Protein AF-A0A6B1EUX5-F1 (afdb_monomer_lite)

Foldseek 3Di:
DVVVVVVVVVVVVVVVVVVVVVVVVDPPDDDDDQLADPPKDKPFNQQSVPDPPGDTDFAFDPVCVPPPPDPTDGDMDIDGPDDDDDPDDDGDDPPDPDDDDDDDPDDPPPPPDD

Structure (mmCIF, N/CA/C/O backbone):
data_AF-A0A6B1EUX5-F1
#
_entry.id   AF-A0A6B1EUX5-F1
#
loop_
_atom_site.group_PDB
_atom_site.id
_atom_site.type_symbol
_atom_site.label_atom_id
_atom_site.label_alt_id
_atom_site.label_comp_id
_atom_site.label_asym_id
_atom_site.label_entity_id
_atom_site.label_seq_id
_atom_site.pdbx_PDB_ins_code
_atom_site.Cartn_x
_atom_site.Cartn_y
_atom_site.Cartn_z
_atom_site.occupancy
_atom_site.B_iso_or_equiv
_atom_site.auth_seq_id
_atom_site.auth_comp_id
_atom_site.auth_asym_id
_atom_site.auth_atom_id
_atom_site.pdbx_PDB_model_num
ATOM 1 N N . MET A 1 1 ? -46.957 -20.889 44.414 1.00 65.69 1 MET A N 1
ATOM 2 C CA . MET A 1 1 ? -46.149 -19.688 44.079 1.00 65.69 1 MET A CA 1
ATOM 3 C C . MET A 1 1 ? -44.841 -20.034 43.366 1.00 65.69 1 MET A C 1
ATOM 5 O O . MET A 1 1 ? -44.541 -19.388 42.375 1.00 65.69 1 MET A O 1
ATOM 9 N N . ILE A 1 2 ? -44.125 -21.086 43.781 1.00 83.06 2 ILE A N 1
ATOM 10 C CA . ILE A 1 2 ? -42.866 -21.555 43.162 1.00 83.06 2 ILE A CA 1
ATOM 11 C C . ILE A 1 2 ? -42.956 -21.843 41.650 1.00 83.06 2 ILE A C 1
ATOM 13 O O . ILE A 1 2 ? -42.103 -21.385 40.899 1.00 83.06 2 ILE A O 1
ATOM 17 N N . TYR A 1 3 ? -44.022 -22.491 41.171 1.00 86.00 3 TYR A N 1
ATOM 18 C CA . TYR A 1 3 ? -44.172 -22.804 39.739 1.00 86.00 3 TYR A CA 1
ATOM 19 C C . TYR A 1 3 ? -44.298 -21.566 38.843 1.00 86.00 3 TYR A C 1
ATOM 21 O O . TYR A 1 3 ? -43.796 -21.566 37.725 1.00 86.00 3 TYR A O 1
ATOM 29 N N . ARG A 1 4 ? -44.909 -20.482 39.345 1.00 84.12 4 ARG A N 1
ATOM 30 C CA . ARG A 1 4 ? -44.971 -19.198 38.624 1.00 84.12 4 ARG A CA 1
ATOM 31 C C . ARG A 1 4 ? -43.587 -18.561 38.505 1.00 84.12 4 ARG A C 1
ATOM 33 O O . ARG A 1 4 ? -43.265 -18.015 37.459 1.00 84.12 4 ARG A O 1
ATOM 40 N N . PHE A 1 5 ? -42.770 -18.680 39.551 1.00 86.88 5 PHE A N 1
ATOM 41 C CA . PHE A 1 5 ? -41.392 -18.193 39.557 1.00 86.88 5 PHE A CA 1
ATOM 42 C C . PHE A 1 5 ? -40.500 -18.975 38.587 1.00 86.88 5 PHE A C 1
ATOM 44 O O . PHE A 1 5 ? -39.769 -18.370 37.811 1.00 86.88 5 PHE A O 1
ATOM 51 N N . ILE A 1 6 ? -40.612 -20.308 38.578 1.00 89.50 6 ILE A N 1
ATOM 52 C CA . ILE A 1 6 ? -39.872 -21.175 37.647 1.00 89.50 6 ILE A CA 1
ATOM 53 C C . ILE A 1 6 ? -40.261 -20.866 36.197 1.00 89.50 6 ILE A C 1
ATOM 55 O O . ILE A 1 6 ? -39.392 -20.752 35.335 1.00 89.50 6 ILE A O 1
ATOM 59 N N . MET A 1 7 ? -41.557 -20.675 35.929 1.00 90.75 7 MET A N 1
ATOM 60 C CA . MET A 1 7 ? -42.032 -20.366 34.581 1.00 90.75 7 MET A CA 1
ATOM 61 C C . MET A 1 7 ? -41.499 -19.011 34.091 1.00 90.75 7 MET A C 1
ATOM 63 O O . MET A 1 7 ? -40.957 -18.941 32.990 1.00 90.75 7 MET A O 1
ATOM 67 N N . LEU A 1 8 ? -41.573 -17.968 34.931 1.00 91.81 8 LEU A N 1
ATOM 68 C CA . LEU A 1 8 ? -41.035 -16.634 34.632 1.00 91.81 8 LEU A CA 1
ATOM 69 C C . LEU A 1 8 ? -39.522 -16.657 34.395 1.00 91.81 8 LEU A C 1
ATOM 71 O O . LEU A 1 8 ? -39.045 -16.026 33.456 1.00 91.81 8 LEU A O 1
ATOM 75 N N . PHE A 1 9 ? -38.776 -17.412 35.204 1.00 91.06 9 PHE A N 1
ATOM 76 C CA . PHE A 1 9 ? -37.332 -17.553 35.037 1.00 91.06 9 PHE A CA 1
ATOM 77 C C . PHE A 1 9 ? -36.978 -18.248 33.716 1.00 91.06 9 PHE A C 1
ATOM 79 O O . PHE A 1 9 ? -36.116 -17.770 32.985 1.00 91.06 9 PHE A O 1
ATOM 86 N N . SER A 1 10 ? -37.696 -19.318 33.350 1.00 88.81 10 SER A N 1
ATOM 87 C CA . SER A 1 10 ? -37.473 -19.988 32.059 1.00 88.81 10 SER A CA 1
ATOM 88 C C . SER A 1 10 ? -37.787 -19.079 30.866 1.00 88.81 10 SER A C 1
ATOM 90 O O . SER A 1 10 ? -37.050 -19.080 29.882 1.00 88.81 10 SER A O 1
ATOM 92 N N . LEU A 1 11 ? -38.832 -18.250 30.978 1.00 92.19 11 LEU A N 1
ATOM 93 C CA . LEU A 1 11 ? -39.242 -17.319 29.930 1.00 92.19 11 LEU A CA 1
ATOM 94 C C . LEU A 1 11 ? -38.208 -16.198 29.745 1.00 92.19 11 LEU A C 1
ATOM 96 O O . LEU A 1 11 ? -37.900 -15.824 28.616 1.00 92.19 11 LEU A O 1
ATOM 100 N N . LEU A 1 12 ? -37.628 -15.712 30.847 1.00 90.50 12 LEU A N 1
ATOM 101 C CA . LEU A 1 12 ? -36.540 -14.734 30.834 1.00 90.50 12 LEU A CA 1
ATOM 102 C C . LEU A 1 12 ? -35.281 -15.303 30.163 1.00 90.50 12 LEU A C 1
ATOM 104 O O . LEU A 1 12 ? -34.699 -14.653 29.297 1.00 90.50 12 LEU A O 1
ATOM 108 N N . CYS A 1 13 ? -34.878 -16.527 30.521 1.00 87.25 13 CYS A N 1
ATOM 109 C CA . CYS A 1 13 ? -33.732 -17.193 29.900 1.00 87.25 13 CYS A CA 1
ATOM 110 C C . CYS A 1 13 ? -33.947 -17.423 28.399 1.00 87.25 13 CYS A C 1
ATOM 112 O O . CYS A 1 13 ? -33.028 -17.220 27.607 1.00 87.25 13 CYS A O 1
ATOM 114 N N . PHE A 1 14 ? -35.162 -17.804 28.000 1.00 86.12 14 PHE A N 1
ATOM 115 C CA . PHE A 1 14 ? -35.512 -17.992 26.595 1.00 86.12 14 PHE A CA 1
ATOM 116 C C . PHE A 1 14 ? -35.459 -16.673 25.809 1.00 86.12 14 PHE A C 1
ATOM 118 O O . PHE A 1 14 ? -34.872 -16.623 24.731 1.00 86.12 14 PHE A O 1
ATOM 125 N N . ALA A 1 15 ? -35.987 -15.582 26.373 1.00 84.56 15 ALA A N 1
ATOM 126 C CA . ALA A 1 15 ? -35.908 -14.257 25.761 1.00 84.56 15 ALA A CA 1
ATOM 127 C C . ALA A 1 15 ? -34.455 -13.766 25.608 1.00 84.56 15 ALA A C 1
ATOM 129 O O . ALA A 1 15 ? -34.094 -13.240 24.557 1.00 84.56 15 ALA A O 1
ATOM 130 N N . ALA A 1 16 ? -33.604 -13.998 26.614 1.00 82.44 16 ALA A N 1
ATOM 131 C CA . ALA A 1 16 ? -32.189 -13.628 26.567 1.00 82.44 16 ALA A CA 1
ATOM 132 C C . ALA A 1 16 ? -31.415 -14.381 25.467 1.00 82.44 16 ALA A C 1
ATOM 134 O O . ALA A 1 16 ? -30.585 -13.784 24.776 1.00 82.44 16 ALA A O 1
ATOM 135 N N . MET A 1 17 ? -31.721 -15.668 25.257 1.00 81.06 17 MET A N 1
ATOM 136 C CA . MET A 1 17 ? -31.132 -16.460 24.170 1.00 81.06 17 MET A CA 1
ATOM 137 C C . MET A 1 17 ? -31.504 -15.911 22.785 1.00 81.06 17 MET A C 1
ATOM 139 O O . MET A 1 17 ? -30.645 -15.853 21.909 1.00 81.06 17 MET A O 1
ATOM 143 N N . LEU A 1 18 ? -32.745 -15.447 22.592 1.00 76.69 18 LEU A N 1
ATOM 144 C CA . LEU A 1 18 ? -33.191 -14.874 21.315 1.00 76.69 18 LEU A CA 1
ATOM 145 C C . LEU A 1 18 ? -32.496 -13.542 20.985 1.00 76.69 18 LEU A C 1
ATOM 147 O O . LEU A 1 18 ? -32.215 -13.270 19.821 1.00 76.69 18 LEU A O 1
ATOM 151 N N . THR A 1 19 ? -32.173 -12.724 21.992 1.00 73.25 19 THR A N 1
ATOM 152 C CA . THR A 1 19 ? -31.464 -11.446 21.789 1.00 73.25 19 THR A CA 1
ATOM 153 C C . THR A 1 19 ? -29.959 -11.594 21.566 1.00 73.25 19 THR A C 1
ATOM 155 O O . THR A 1 19 ? -29.343 -10.689 21.016 1.00 73.25 19 THR A O 1
ATOM 158 N N . GLY A 1 20 ? -29.348 -12.713 21.969 1.00 67.44 20 GLY A N 1
ATOM 159 C CA . GLY A 1 20 ? -27.903 -12.930 21.818 1.00 67.44 20 GLY A CA 1
ATOM 160 C C . GLY A 1 20 ? -27.457 -13.192 20.375 1.00 67.44 20 GLY A C 1
ATOM 161 O O . GLY A 1 20 ? -26.306 -12.937 20.028 1.00 67.44 20 GLY A O 1
ATOM 162 N N . CYS A 1 21 ? -28.360 -13.666 19.512 1.00 62.38 21 CYS A N 1
ATOM 163 C CA . CYS A 1 21 ? -28.022 -14.004 18.130 1.00 62.38 21 CYS A CA 1
ATOM 164 C C . CYS A 1 21 ? -27.776 -12.778 17.239 1.00 62.38 21 CYS A C 1
ATOM 166 O O . CYS A 1 21 ? -27.016 -12.886 16.283 1.00 62.38 21 CYS A O 1
ATOM 168 N N . SER A 1 22 ? -28.355 -11.611 17.536 1.00 66.00 22 SER A N 1
ATOM 169 C CA . SER A 1 22 ? -28.201 -10.417 16.687 1.00 66.00 22 SER A CA 1
ATOM 170 C C . SER A 1 22 ? -26.771 -9.868 16.667 1.00 66.00 22 SER A C 1
ATOM 172 O O . SER A 1 22 ? -26.330 -9.369 15.638 1.00 66.00 22 SER A O 1
ATOM 174 N N . ALA A 1 23 ? -26.013 -10.020 17.759 1.00 64.62 23 ALA A N 1
ATOM 175 C CA . ALA A 1 23 ? -24.606 -9.615 17.826 1.00 64.62 23 ALA A CA 1
ATOM 176 C C . ALA A 1 23 ? -23.670 -10.535 17.019 1.00 64.62 23 ALA A C 1
ATOM 178 O O . ALA A 1 23 ? -22.590 -10.116 16.619 1.00 64.62 23 ALA A O 1
ATOM 179 N N . LEU A 1 24 ? -24.081 -11.782 16.769 1.00 61.81 24 LEU A N 1
ATOM 180 C CA . LEU A 1 24 ? -23.297 -12.763 16.010 1.00 61.81 24 LEU A CA 1
ATOM 181 C C . LEU A 1 24 ? -23.450 -12.580 14.491 1.00 61.81 24 LEU A C 1
ATOM 183 O O . LEU A 1 24 ? -22.599 -13.022 13.726 1.00 61.81 24 LEU A O 1
ATOM 187 N N . PHE A 1 25 ? -24.517 -11.893 14.077 1.00 61.75 25 PHE A N 1
ATOM 188 C CA . PHE A 1 25 ? -24.800 -11.510 12.695 1.00 61.75 25 PHE A CA 1
ATOM 189 C C . PHE A 1 25 ? -24.618 -10.006 12.459 1.00 61.75 25 PHE A C 1
ATOM 191 O O . PHE A 1 25 ? -25.234 -9.461 11.544 1.00 61.75 25 PHE A O 1
ATOM 198 N N . SER A 1 26 ? -23.807 -9.316 13.272 1.00 62.56 26 SER A N 1
ATOM 199 C CA . SER A 1 26 ? -23.439 -7.934 12.958 1.00 62.56 26 SER A CA 1
ATOM 200 C C . SER A 1 26 ? -22.828 -7.902 11.560 1.00 62.56 26 SER A C 1
ATOM 202 O O . SER A 1 26 ? -21.921 -8.693 11.283 1.00 62.56 26 SER A O 1
ATOM 204 N N . GLU A 1 27 ? -23.332 -7.020 10.696 1.00 61.88 27 GLU A N 1
ATOM 205 C CA . GLU A 1 27 ? -22.826 -6.842 9.338 1.00 61.88 27 GLU A CA 1
ATOM 206 C C . GLU A 1 27 ? -21.306 -6.690 9.385 1.00 61.88 27 GLU A C 1
ATOM 208 O O . GLU A 1 27 ? -20.764 -5.768 9.996 1.00 61.88 27 GLU A O 1
ATOM 213 N N . GLN A 1 28 ? -20.602 -7.659 8.805 1.00 58.12 28 GLN A N 1
ATOM 214 C CA . GLN A 1 28 ? -19.166 -7.556 8.648 1.00 58.12 28 GLN A CA 1
ATOM 215 C C . GLN A 1 28 ? -18.925 -6.499 7.573 1.00 58.12 28 GLN A C 1
ATOM 217 O O . GLN A 1 28 ? -19.107 -6.769 6.387 1.00 58.12 28 GLN A O 1
ATOM 222 N N . GLU A 1 29 ? -18.570 -5.287 7.996 1.00 67.00 29 GLU A N 1
ATOM 223 C CA . GLU A 1 29 ? -18.262 -4.207 7.065 1.00 67.00 29 GLU A CA 1
ATOM 224 C C . GLU A 1 29 ? -17.075 -4.610 6.183 1.00 67.00 29 GLU A C 1
ATOM 226 O O . GLU A 1 29 ? -16.021 -5.054 6.658 1.00 67.00 29 GLU A O 1
ATOM 231 N N . TRP A 1 30 ? -17.262 -4.484 4.872 1.00 64.94 30 TRP A N 1
ATOM 232 C CA . TRP A 1 30 ? -16.192 -4.690 3.910 1.00 64.94 30 TRP A CA 1
ATOM 233 C C . TRP A 1 30 ? -15.159 -3.579 4.073 1.00 64.94 30 TRP A C 1
ATOM 235 O O . TRP A 1 30 ? -15.507 -2.406 4.173 1.00 64.94 30 TRP A O 1
ATOM 245 N N . SER A 1 31 ? -13.874 -3.936 4.085 1.00 68.19 31 SER A N 1
ATOM 246 C CA . SER A 1 31 ? -12.815 -2.929 4.087 1.00 68.19 31 SER A CA 1
ATOM 247 C C . SER A 1 31 ? -12.872 -2.116 2.797 1.00 68.19 31 SER A C 1
ATOM 249 O O . SER A 1 31 ? -12.840 -2.697 1.709 1.00 68.19 31 SER A O 1
ATOM 251 N N . GLU A 1 32 ? -12.894 -0.794 2.916 1.00 82.62 32 GLU A N 1
ATOM 252 C CA . GLU A 1 32 ? -12.783 0.104 1.770 1.00 82.62 32 GLU A CA 1
ATOM 253 C C . GLU A 1 32 ? -11.418 -0.041 1.081 1.00 82.62 32 GLU A C 1
ATOM 255 O O . GLU A 1 32 ? -10.399 -0.341 1.715 1.00 82.62 32 GLU A O 1
ATOM 260 N N . ASN A 1 33 ? -11.384 0.174 -0.237 1.00 90.31 33 ASN A N 1
ATOM 261 C CA . ASN A 1 33 ? -10.130 0.186 -0.981 1.00 90.31 33 ASN A CA 1
ATOM 262 C C . ASN A 1 33 ? -9.414 1.524 -0.769 1.00 90.31 33 ASN A C 1
ATOM 264 O O . ASN A 1 33 ? -9.651 2.492 -1.491 1.00 90.31 33 ASN A O 1
ATOM 268 N N . TYR A 1 34 ? -8.495 1.549 0.195 1.00 91.94 34 TYR A N 1
ATOM 269 C CA . TYR A 1 34 ? -7.722 2.746 0.518 1.00 91.94 34 TYR A CA 1
ATOM 270 C C . TYR A 1 34 ? -6.827 3.244 -0.617 1.00 91.94 34 TYR A C 1
ATOM 272 O O . TYR A 1 34 ? -6.391 4.382 -0.547 1.00 91.94 34 TYR A O 1
ATOM 280 N N . ALA A 1 35 ? -6.558 2.449 -1.657 1.00 91.94 35 ALA A N 1
ATOM 281 C CA . ALA A 1 35 ? -5.780 2.910 -2.807 1.00 91.94 35 ALA A CA 1
ATOM 282 C C . ALA A 1 35 ? -6.563 3.888 -3.704 1.00 91.94 35 ALA A C 1
ATOM 284 O O . ALA A 1 35 ? -5.953 4.691 -4.399 1.00 91.94 35 ALA A O 1
ATOM 285 N N . LEU A 1 36 ? -7.902 3.836 -3.662 1.00 92.44 36 LEU A N 1
ATOM 286 C CA . LEU A 1 36 ? -8.805 4.670 -4.468 1.00 92.44 36 LEU A CA 1
ATOM 287 C C . LEU A 1 36 ? -9.362 5.876 -3.704 1.00 92.44 36 LEU A C 1
ATOM 289 O O . LEU A 1 36 ? -10.227 6.585 -4.216 1.00 92.44 36 LEU A O 1
ATOM 293 N N . MET A 1 37 ? -8.911 6.093 -2.468 1.00 92.19 37 MET A N 1
ATOM 294 C CA . MET A 1 37 ? -9.321 7.260 -1.697 1.00 92.19 37 MET A CA 1
ATOM 295 C C . MET A 1 37 ? -8.777 8.547 -2.322 1.00 92.19 37 MET A C 1
ATOM 297 O O . MET A 1 37 ? -7.691 8.582 -2.901 1.00 92.19 37 MET A O 1
ATOM 301 N N . GLU A 1 38 ? -9.522 9.634 -2.151 1.00 91.06 38 GLU A N 1
ATOM 302 C CA . GLU A 1 38 ? -9.070 10.958 -2.564 1.00 91.06 38 GLU A CA 1
ATOM 303 C C . GLU A 1 38 ? -7.781 11.355 -1.826 1.00 91.06 38 GLU A C 1
ATOM 305 O O . GLU A 1 38 ? -7.632 11.116 -0.628 1.00 91.06 38 GLU A O 1
ATOM 310 N N . GLY A 1 39 ? -6.835 11.957 -2.551 1.00 91.06 39 GLY A N 1
ATOM 311 C CA . GLY A 1 39 ? -5.562 12.422 -1.995 1.00 91.06 39 GLY A CA 1
ATOM 312 C C . GLY A 1 39 ? -4.481 11.346 -1.856 1.00 91.06 39 GLY A C 1
ATOM 313 O O . GLY A 1 39 ? -3.353 11.682 -1.499 1.00 91.06 39 GLY A O 1
ATOM 314 N N . VAL A 1 40 ? -4.778 10.082 -2.172 1.00 93.81 40 VAL A N 1
ATOM 315 C CA . VAL A 1 40 ? -3.767 9.019 -2.240 1.00 93.81 40 VAL A CA 1
ATOM 316 C C . VAL A 1 40 ? -2.833 9.273 -3.414 1.00 93.81 40 VAL A C 1
ATOM 318 O O . VAL A 1 40 ? -3.270 9.582 -4.521 1.00 93.81 40 VAL A O 1
ATOM 321 N N . GLN A 1 41 ? -1.534 9.134 -3.166 1.00 94.25 41 GLN A N 1
ATOM 322 C CA . GLN A 1 41 ? -0.496 9.316 -4.175 1.00 94.25 41 GLN A CA 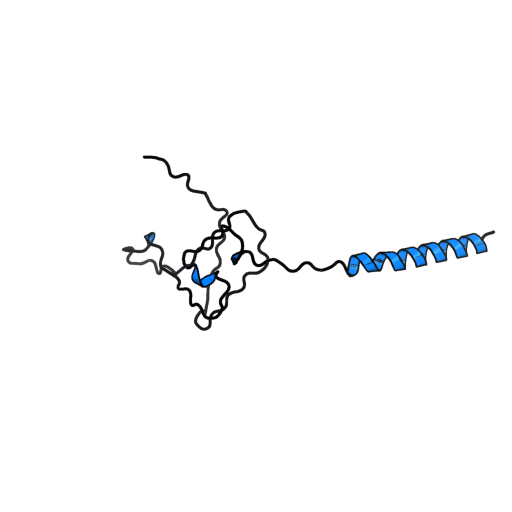1
ATOM 323 C C . GLN A 1 41 ? 0.286 8.025 -4.365 1.00 94.25 41 GLN A C 1
ATOM 325 O O . GLN A 1 41 ? 0.497 7.267 -3.418 1.00 94.25 41 GLN A O 1
ATOM 330 N N . SER A 1 42 ? 0.765 7.792 -5.583 1.00 93.56 42 SER A N 1
ATOM 331 C CA . SER A 1 42 ? 1.714 6.722 -5.862 1.00 93.56 42 SER A CA 1
ATOM 332 C C . SER A 1 42 ? 2.799 7.193 -6.814 1.00 93.56 42 SER A C 1
ATOM 334 O O . SER A 1 42 ? 2.537 7.978 -7.723 1.00 93.56 42 SER A O 1
ATOM 336 N N . THR A 1 43 ? 4.011 6.665 -6.644 1.00 92.94 43 THR A N 1
ATOM 337 C CA . THR A 1 43 ? 5.089 6.832 -7.628 1.00 92.94 43 THR A CA 1
ATOM 338 C C . THR A 1 43 ? 4.750 6.191 -8.978 1.00 92.94 43 THR A C 1
ATOM 340 O O . THR A 1 43 ? 5.327 6.581 -9.986 1.00 92.94 43 THR A O 1
ATOM 343 N N . SER A 1 44 ? 3.797 5.248 -9.015 1.00 93.19 44 SER A N 1
ATOM 344 C CA . SER A 1 44 ? 3.180 4.732 -10.241 1.00 93.19 44 SER A CA 1
ATOM 345 C C . SER A 1 44 ? 1.649 4.801 -10.118 1.00 93.19 44 SER A C 1
ATOM 347 O O . SER A 1 44 ? 1.023 3.858 -9.630 1.00 93.19 44 SER A O 1
ATOM 349 N N . PRO A 1 45 ? 1.015 5.913 -10.541 1.00 93.69 45 PRO A N 1
ATOM 350 C CA . PRO A 1 45 ? -0.430 6.118 -10.401 1.00 93.69 45 PRO A CA 1
ATOM 351 C C . PRO A 1 45 ? -1.287 5.020 -11.043 1.00 93.69 45 PRO A C 1
ATOM 353 O O . PRO A 1 45 ? -2.367 4.710 -10.550 1.00 93.69 45 PRO A O 1
ATOM 356 N N . GLN A 1 46 ? -0.786 4.392 -12.108 1.00 94.38 46 GLN A N 1
ATOM 357 C CA . GLN A 1 46 ? -1.443 3.283 -12.799 1.00 94.38 46 GLN A CA 1
ATOM 358 C C . GLN A 1 46 ? -1.622 2.051 -11.897 1.00 94.38 46 GLN A C 1
ATOM 360 O O . GLN A 1 46 ? -2.523 1.263 -12.135 1.00 94.38 46 GLN A O 1
ATOM 365 N N . MET A 1 47 ? -0.821 1.880 -10.834 1.00 92.25 47 MET A N 1
ATOM 366 C CA . MET A 1 47 ? -1.004 0.769 -9.884 1.00 92.25 47 MET A CA 1
ATOM 367 C C . MET A 1 47 ? -2.217 0.939 -8.963 1.00 92.25 47 MET A C 1
ATOM 369 O O . MET A 1 47 ? -2.656 -0.032 -8.347 1.00 92.25 47 MET A O 1
ATOM 373 N N . ILE A 1 48 ? -2.733 2.163 -8.827 1.00 94.38 48 ILE A N 1
ATOM 374 C CA . ILE A 1 48 ? -3.800 2.503 -7.879 1.00 94.38 48 ILE A CA 1
ATOM 375 C C . ILE A 1 48 ? -5.022 3.137 -8.557 1.00 94.38 48 ILE A C 1
ATOM 377 O O . ILE A 1 48 ? -5.897 3.647 -7.872 1.00 94.38 48 ILE A O 1
ATOM 381 N N . ASP A 1 49 ? -5.119 3.107 -9.888 1.00 92.88 49 ASP A N 1
ATOM 382 C CA . ASP A 1 49 ? -6.184 3.788 -10.644 1.00 92.88 49 ASP A 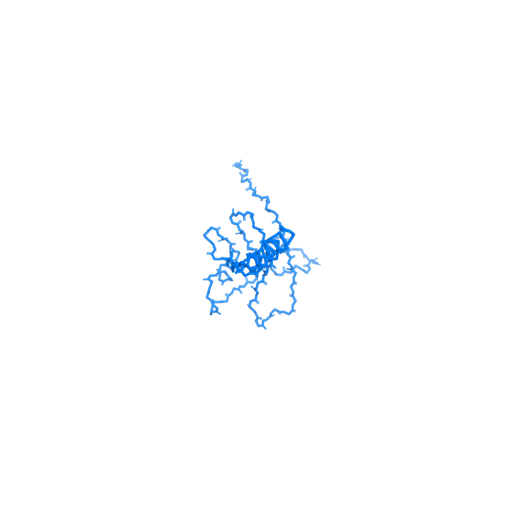CA 1
ATOM 383 C C . ASP A 1 49 ? -7.508 2.997 -10.748 1.00 92.88 49 ASP A C 1
ATOM 385 O O . ASP A 1 49 ? -8.491 3.484 -11.314 1.00 92.88 49 ASP A O 1
ATOM 389 N N . GLY A 1 50 ? -7.536 1.768 -10.219 1.00 91.94 50 GLY A N 1
ATOM 390 C CA . GLY A 1 50 ? -8.705 0.885 -10.215 1.00 91.94 50 GLY A CA 1
ATOM 391 C C . GLY A 1 50 ? -8.989 0.188 -11.548 1.00 91.94 50 GLY A C 1
ATOM 392 O O . GLY A 1 50 ? -10.027 -0.464 -11.682 1.00 91.94 50 GLY A O 1
ATOM 393 N N . LYS A 1 51 ? -8.098 0.299 -12.537 1.00 93.25 51 LYS A N 1
ATOM 394 C CA . LYS A 1 51 ? -8.255 -0.291 -13.867 1.00 93.25 51 LYS A CA 1
ATOM 395 C C . LYS A 1 51 ? -7.307 -1.475 -14.034 1.00 93.25 51 LYS A C 1
ATOM 397 O O . LYS A 1 51 ? -6.124 -1.318 -14.268 1.00 93.25 51 LYS A O 1
ATOM 402 N N . LEU A 1 52 ? -7.833 -2.700 -14.015 1.00 89.88 52 LEU A N 1
ATOM 403 C CA . LEU A 1 52 ? -7.004 -3.914 -14.157 1.00 89.88 52 LEU A CA 1
ATOM 404 C C . LEU A 1 52 ? -6.272 -4.043 -15.507 1.00 89.88 52 LEU A C 1
ATOM 406 O O . LEU A 1 52 ? -5.429 -4.919 -15.661 1.00 89.88 52 LEU A O 1
ATOM 410 N N . ASN A 1 53 ? -6.620 -3.222 -16.500 1.00 92.44 53 ASN A N 1
ATOM 411 C CA . ASN A 1 53 ? -5.965 -3.202 -17.805 1.00 92.44 53 ASN A CA 1
ATOM 412 C C . ASN A 1 53 ? -4.838 -2.163 -17.911 1.00 92.44 53 ASN A C 1
ATOM 414 O O . ASN A 1 53 ? -4.235 -2.052 -18.979 1.00 92.44 53 ASN A O 1
ATOM 418 N N . THR A 1 54 ? -4.572 -1.388 -16.860 1.00 92.00 54 THR A N 1
ATOM 419 C CA . THR A 1 54 ? -3.409 -0.506 -16.799 1.00 92.00 54 THR A CA 1
ATOM 420 C C . THR A 1 54 ? -2.251 -1.240 -16.132 1.00 92.00 54 THR A C 1
ATOM 422 O O . THR A 1 54 ? -2.429 -2.087 -15.258 1.00 92.00 54 THR A O 1
ATOM 425 N N . VAL A 1 55 ? -1.040 -0.964 -16.613 1.00 89.88 55 VAL A N 1
ATOM 426 C CA . VAL A 1 55 ? 0.187 -1.558 -16.082 1.00 89.88 55 VAL A CA 1
ATOM 427 C C . VAL A 1 55 ? 0.948 -0.457 -15.368 1.00 89.88 55 VAL A C 1
ATOM 429 O O . VAL A 1 55 ? 1.264 0.571 -15.967 1.00 89.88 55 VAL A O 1
ATOM 432 N N . GLY A 1 56 ? 1.212 -0.668 -14.083 1.00 89.69 56 GLY A N 1
ATOM 433 C CA . GLY A 1 56 ? 2.142 0.156 -13.327 1.00 89.69 56 GLY A CA 1
ATOM 434 C C . GLY A 1 56 ? 3.530 -0.469 -13.298 1.00 89.69 56 GLY A C 1
ATOM 435 O O . GLY A 1 56 ? 3.677 -1.692 -13.323 1.00 89.69 56 GLY A O 1
ATOM 436 N N . GLU A 1 57 ? 4.548 0.377 -13.216 1.00 90.38 57 GLU A N 1
ATOM 437 C CA . GLU A 1 57 ? 5.951 -0.029 -13.220 1.00 90.38 57 GLU A CA 1
ATOM 438 C C . GLU A 1 57 ? 6.632 0.395 -11.919 1.00 90.38 57 GLU A C 1
ATOM 440 O O . GLU A 1 57 ? 6.338 1.449 -11.353 1.00 90.38 57 GLU A O 1
ATOM 445 N N . THR A 1 58 ? 7.540 -0.444 -11.423 1.00 89.19 58 THR A N 1
ATOM 446 C CA . THR A 1 58 ? 8.394 -0.097 -10.283 1.00 89.19 58 THR A CA 1
ATOM 447 C C . THR A 1 58 ? 9.657 0.596 -10.752 1.00 89.19 58 THR A C 1
ATOM 449 O O . THR A 1 58 ? 10.257 0.163 -11.735 1.00 89.19 58 THR A O 1
ATOM 452 N N . THR A 1 59 ? 10.126 1.578 -9.991 1.00 86.19 59 THR A N 1
ATOM 453 C CA . THR A 1 59 ? 11.326 2.348 -10.334 1.00 86.19 59 THR A CA 1
ATOM 454 C C . THR A 1 59 ? 12.400 2.136 -9.275 1.00 86.19 59 THR A C 1
ATOM 456 O O . THR A 1 59 ? 12.097 1.929 -8.097 1.00 86.19 59 THR A O 1
ATOM 459 N N . PHE A 1 60 ? 13.669 2.170 -9.675 1.00 85.94 60 PHE A N 1
ATOM 460 C CA . PHE A 1 60 ? 14.767 2.168 -8.712 1.00 85.94 60 PHE A CA 1
ATOM 461 C C . PHE A 1 60 ? 14.819 3.512 -7.964 1.00 85.94 60 PHE A C 1
ATOM 463 O O . PHE A 1 60 ? 14.548 4.555 -8.564 1.00 85.94 60 PHE A O 1
ATOM 470 N N . PRO A 1 61 ? 15.149 3.523 -6.662 1.00 79.88 61 PRO A N 1
ATOM 471 C CA . PRO A 1 61 ? 15.298 4.764 -5.908 1.00 79.88 61 PRO A CA 1
ATOM 472 C C . PRO A 1 61 ? 16.398 5.651 -6.508 1.00 79.88 61 PRO A C 1
ATOM 474 O O . PRO A 1 61 ? 17.496 5.167 -6.773 1.00 79.88 61 PRO A O 1
ATOM 477 N N . ALA A 1 62 ? 16.167 6.962 -6.631 1.00 72.56 62 ALA A N 1
ATOM 478 C CA . ALA A 1 62 ? 17.169 7.899 -7.163 1.00 72.56 62 ALA A CA 1
ATOM 479 C C . ALA A 1 62 ? 18.500 7.884 -6.378 1.00 72.56 62 ALA A C 1
ATOM 481 O O . ALA A 1 62 ? 19.566 8.093 -6.946 1.00 72.56 62 ALA A O 1
ATOM 482 N N . SER A 1 63 ? 18.466 7.551 -5.082 1.00 67.38 63 SER A N 1
ATOM 483 C CA . SER A 1 63 ? 19.658 7.400 -4.229 1.00 67.38 63 SER A CA 1
ATOM 484 C C . SER A 1 63 ? 20.580 6.239 -4.624 1.00 67.38 63 SER A C 1
ATOM 486 O O . SER A 1 63 ? 21.648 6.079 -4.035 1.00 67.38 63 SER A O 1
ATOM 488 N N . THR A 1 64 ? 20.173 5.416 -5.590 1.00 65.44 64 THR A N 1
ATOM 489 C CA . THR A 1 64 ? 20.919 4.237 -6.046 1.00 65.44 64 THR A CA 1
ATOM 490 C C . THR A 1 64 ? 21.586 4.453 -7.406 1.00 65.44 64 THR A C 1
ATOM 492 O O . THR A 1 64 ? 22.400 3.630 -7.828 1.00 65.44 64 THR A O 1
ATOM 495 N N . GLU A 1 65 ? 21.348 5.605 -8.045 1.00 58.22 65 GLU A N 1
ATOM 496 C CA . GLU A 1 65 ? 22.077 6.047 -9.234 1.00 58.22 65 GLU A CA 1
ATOM 497 C C . GLU A 1 65 ? 23.539 6.368 -8.865 1.00 58.22 65 GLU A C 1
ATOM 499 O O . GLU A 1 65 ? 23.860 7.427 -8.333 1.00 58.22 65 GLU A O 1
ATOM 504 N N . GLY A 1 66 ? 24.445 5.416 -9.114 1.00 57.22 66 GLY A N 1
ATOM 505 C CA . GLY A 1 66 ? 25.896 5.595 -8.949 1.00 57.22 66 GLY A CA 1
ATOM 506 C C . GLY A 1 66 ? 26.552 4.804 -7.813 1.00 57.22 66 GLY A C 1
ATOM 507 O O . GLY A 1 66 ? 27.780 4.807 -7.709 1.00 57.22 66 GLY A O 1
ATOM 508 N N . PHE A 1 67 ? 25.788 4.070 -6.997 1.00 55.66 67 PHE A N 1
ATOM 509 C CA . PHE A 1 67 ? 26.360 3.216 -5.951 1.00 55.66 67 PHE A CA 1
ATOM 510 C C . PHE A 1 67 ? 26.698 1.823 -6.513 1.00 55.66 67 PHE A C 1
ATOM 512 O O . PHE A 1 67 ? 25.880 0.904 -6.478 1.00 55.66 67 PHE A O 1
ATOM 519 N N . MET A 1 68 ? 27.914 1.658 -7.056 1.00 48.03 68 MET A N 1
ATOM 520 C CA . MET A 1 68 ? 28.437 0.352 -7.487 1.00 48.03 68 MET A CA 1
ATOM 521 C C . MET A 1 68 ? 28.509 -0.611 -6.289 1.00 48.03 68 MET A C 1
ATOM 523 O O . MET A 1 68 ? 29.481 -0.606 -5.539 1.00 48.03 68 MET A O 1
ATOM 527 N N . GLY A 1 69 ? 27.480 -1.438 -6.097 1.00 54.72 69 GLY A N 1
ATOM 528 C CA . GLY A 1 69 ? 27.491 -2.534 -5.120 1.00 54.72 69 GLY A CA 1
ATOM 529 C C . GLY A 1 69 ? 26.189 -2.755 -4.353 1.00 54.72 69 GLY A C 1
ATOM 530 O O . GLY A 1 69 ? 26.027 -3.816 -3.754 1.00 54.72 69 GLY A O 1
ATOM 531 N N . ALA A 1 70 ? 25.245 -1.811 -4.385 1.00 58.19 70 ALA A N 1
ATOM 532 C CA . ALA A 1 70 ? 23.922 -2.025 -3.808 1.00 58.19 70 ALA A CA 1
ATOM 533 C C . ALA A 1 70 ? 22.978 -2.571 -4.889 1.00 58.19 70 ALA A C 1
ATOM 535 O O . ALA A 1 70 ? 22.634 -1.859 -5.829 1.00 58.19 70 ALA A O 1
ATOM 536 N N . ASN A 1 71 ? 22.547 -3.829 -4.755 1.00 63.50 71 ASN A N 1
ATOM 537 C CA . ASN A 1 71 ? 21.409 -4.358 -5.512 1.00 63.50 71 ASN A CA 1
ATOM 538 C C . ASN A 1 71 ? 20.136 -3.688 -4.984 1.00 63.50 71 ASN A C 1
ATOM 540 O O . ASN A 1 71 ? 19.432 -4.244 -4.143 1.00 63.50 71 ASN A O 1
ATOM 544 N N . ALA A 1 72 ? 19.895 -2.451 -5.404 1.00 71.56 72 ALA A N 1
ATOM 545 C CA . ALA A 1 72 ? 18.679 -1.741 -5.067 1.00 71.56 72 ALA A CA 1
ATOM 546 C C . ALA A 1 72 ? 17.484 -2.495 -5.647 1.00 71.56 72 ALA A C 1
ATOM 548 O O . ALA A 1 72 ? 17.461 -2.785 -6.841 1.00 71.56 72 ALA A O 1
ATOM 549 N N . ALA A 1 73 ? 16.501 -2.823 -4.813 1.00 81.94 73 ALA A N 1
ATOM 550 C CA . ALA A 1 73 ? 15.239 -3.349 -5.306 1.00 81.94 73 ALA A CA 1
ATOM 551 C C . ALA A 1 73 ? 14.447 -2.212 -5.964 1.00 81.94 73 ALA A C 1
ATOM 553 O O . ALA A 1 73 ? 14.434 -1.082 -5.465 1.00 81.94 73 ALA A O 1
ATOM 554 N N . SER A 1 74 ? 13.789 -2.503 -7.084 1.00 88.56 74 SER A N 1
ATOM 555 C CA . SER A 1 74 ? 12.803 -1.583 -7.636 1.00 88.56 74 SER A CA 1
ATOM 556 C C . SER A 1 74 ? 11.620 -1.487 -6.672 1.00 88.56 74 SER A C 1
ATOM 558 O O . SER A 1 74 ? 11.234 -2.469 -6.037 1.00 88.56 74 SER A O 1
ATOM 560 N N . GLN A 1 75 ? 11.055 -0.292 -6.532 1.00 90.38 75 GLN A N 1
ATOM 561 C CA . GLN A 1 75 ? 10.003 -0.043 -5.555 1.00 90.38 75 GLN A CA 1
ATOM 562 C C . GLN A 1 75 ? 8.881 0.818 -6.128 1.00 90.38 75 GLN A C 1
ATOM 564 O O . GLN A 1 75 ? 9.055 1.562 -7.095 1.00 90.38 75 GLN A O 1
ATOM 569 N N . VAL A 1 76 ? 7.724 0.726 -5.479 1.00 91.75 76 VAL A N 1
ATOM 570 C CA . VAL A 1 76 ? 6.635 1.693 -5.593 1.00 91.75 76 VAL A CA 1
ATOM 571 C C . VAL A 1 76 ? 6.270 2.160 -4.200 1.00 91.75 76 VAL A C 1
ATOM 573 O O . VAL A 1 76 ? 6.164 1.360 -3.273 1.00 91.75 76 VAL A O 1
ATOM 576 N N . ILE A 1 77 ? 6.078 3.468 -4.066 1.00 92.06 77 ILE A N 1
ATOM 577 C CA . ILE A 1 77 ? 5.633 4.089 -2.824 1.00 92.06 77 ILE A CA 1
ATOM 578 C C . ILE A 1 77 ? 4.178 4.493 -3.017 1.00 92.06 77 ILE A C 1
ATOM 580 O O . ILE A 1 77 ? 3.845 5.150 -4.003 1.00 92.06 77 ILE A O 1
ATOM 584 N N . VAL A 1 78 ? 3.321 4.083 -2.083 1.00 93.38 78 VAL A N 1
ATOM 585 C CA . VAL A 1 78 ? 1.927 4.528 -1.987 1.00 93.38 78 VAL A CA 1
ATOM 586 C C . VAL A 1 78 ? 1.784 5.331 -0.702 1.00 93.38 78 VAL A C 1
ATOM 588 O O . VAL A 1 78 ? 2.018 4.814 0.390 1.00 93.38 78 VAL A O 1
ATOM 591 N N . THR A 1 79 ? 1.395 6.593 -0.839 1.00 93.81 79 THR A N 1
ATOM 592 C CA . THR A 1 79 ? 1.226 7.529 0.270 1.00 93.81 79 THR A CA 1
ATOM 593 C C . THR A 1 79 ? -0.257 7.746 0.511 1.00 93.81 79 THR A C 1
ATOM 595 O O . THR A 1 79 ? -0.968 8.264 -0.350 1.00 93.81 79 THR A O 1
ATOM 598 N N . LEU A 1 80 ? -0.721 7.348 1.695 1.00 93.06 80 LEU A N 1
ATOM 599 C CA . LEU A 1 80 ? -2.080 7.628 2.144 1.00 93.06 80 LEU A CA 1
ATOM 600 C C . LEU A 1 80 ? -2.152 9.048 2.729 1.00 93.06 80 LEU A C 1
ATOM 602 O O . LEU A 1 80 ? -1.215 9.458 3.418 1.00 93.06 80 LEU A O 1
ATOM 606 N N . PRO A 1 81 ? -3.257 9.783 2.517 1.00 91.88 81 PRO A N 1
ATOM 607 C CA . PRO A 1 81 ? -3.420 11.146 3.033 1.00 91.88 81 PRO A CA 1
ATOM 608 C C . PRO A 1 81 ? -3.553 11.187 4.562 1.00 91.88 81 PRO A C 1
ATOM 610 O O . PRO A 1 81 ? -3.279 12.203 5.195 1.00 91.88 81 PRO A O 1
ATOM 613 N N . GLU A 1 82 ? -3.968 10.077 5.169 1.00 90.06 82 GLU A N 1
ATOM 614 C CA . GLU A 1 82 ? -4.116 9.938 6.609 1.00 90.06 82 GLU A CA 1
ATOM 615 C C . GLU A 1 82 ? -3.712 8.538 7.076 1.00 90.06 82 GLU A C 1
ATOM 617 O O . GLU A 1 82 ? -3.691 7.564 6.318 1.00 90.06 82 GLU A O 1
ATOM 622 N N . LYS A 1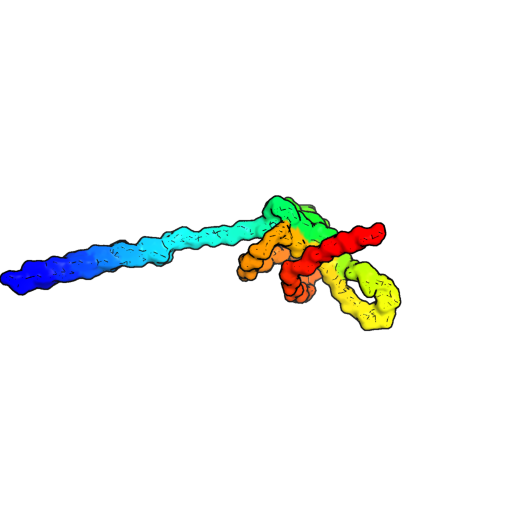 83 ? -3.407 8.423 8.369 1.00 89.31 83 LYS A N 1
ATOM 623 C CA . LYS A 1 83 ? -3.018 7.152 8.974 1.00 89.31 83 LYS A CA 1
ATOM 624 C C . LYS A 1 83 ? -4.193 6.168 8.962 1.00 89.31 83 LYS A C 1
ATOM 626 O O . LYS A 1 83 ? -5.202 6.394 9.627 1.00 89.31 83 LYS A O 1
ATOM 631 N N . LYS A 1 84 ? -4.011 5.018 8.310 1.00 87.69 84 LYS A N 1
ATOM 632 C CA . LYS A 1 84 ? -4.990 3.920 8.278 1.00 87.69 84 LYS A CA 1
ATOM 633 C C . LYS A 1 84 ? -4.437 2.627 8.870 1.00 87.69 84 LYS A C 1
ATOM 635 O O . LYS A 1 84 ? -3.236 2.368 8.855 1.00 87.69 84 LYS A O 1
ATOM 640 N N . VAL A 1 85 ? -5.341 1.794 9.385 1.00 88.56 85 VAL A N 1
ATOM 641 C CA . VAL A 1 85 ? -5.036 0.411 9.772 1.00 88.56 85 VAL A CA 1
ATOM 642 C C . VAL A 1 85 ? -5.230 -0.472 8.543 1.00 88.56 85 VAL A C 1
ATOM 644 O O . VAL A 1 85 ? -6.362 -0.729 8.134 1.00 88.56 85 VAL A O 1
ATOM 647 N N . ILE A 1 86 ? -4.130 -0.945 7.960 1.00 88.25 86 ILE A N 1
ATOM 648 C CA . ILE A 1 86 ? -4.152 -1.845 6.803 1.00 88.25 86 ILE A CA 1
ATOM 649 C C . ILE A 1 86 ? -4.145 -3.288 7.308 1.00 88.25 86 ILE A C 1
ATOM 651 O O . ILE A 1 86 ? -3.254 -3.690 8.052 1.00 88.25 86 ILE A O 1
ATOM 655 N N . ARG A 1 87 ? -5.153 -4.070 6.913 1.00 88.88 87 ARG A N 1
ATOM 656 C CA . ARG A 1 87 ? -5.275 -5.496 7.281 1.00 88.88 87 ARG A CA 1
ATOM 657 C C . ARG A 1 87 ? -4.969 -6.445 6.127 1.00 88.88 87 ARG A C 1
ATOM 659 O O . ARG A 1 87 ? -4.730 -7.626 6.355 1.00 88.88 87 ARG A O 1
ATOM 666 N N . ARG A 1 88 ? -5.023 -5.941 4.894 1.00 89.81 88 ARG A N 1
ATOM 667 C CA . ARG A 1 88 ? -4.803 -6.698 3.664 1.00 89.81 88 ARG A CA 1
ATOM 668 C C . ARG A 1 88 ? -4.239 -5.763 2.603 1.00 89.81 88 ARG A C 1
ATOM 670 O O . ARG A 1 88 ? -4.722 -4.645 2.463 1.00 89.81 88 ARG A O 1
ATOM 677 N N . ILE A 1 89 ? -3.259 -6.258 1.859 1.00 91.12 89 ILE A N 1
ATOM 678 C CA . ILE A 1 89 ? -2.741 -5.641 0.638 1.00 91.12 89 ILE A CA 1
ATOM 679 C C . ILE A 1 89 ? -2.996 -6.653 -0.477 1.00 91.12 89 ILE A C 1
ATOM 681 O O . ILE A 1 89 ? -2.699 -7.836 -0.310 1.00 91.12 89 ILE A O 1
ATOM 685 N N . VAL A 1 90 ? -3.607 -6.207 -1.571 1.00 91.81 90 VAL A N 1
ATOM 686 C CA . VAL A 1 90 ? -3.899 -7.046 -2.738 1.00 91.81 90 VAL A CA 1
ATOM 687 C C . VAL A 1 90 ? -3.061 -6.523 -3.894 1.00 91.81 90 VAL A C 1
ATOM 689 O O . VAL A 1 90 ? -3.178 -5.354 -4.246 1.00 91.81 90 VAL A O 1
ATOM 692 N N . ILE A 1 91 ? -2.209 -7.380 -4.454 1.00 91.88 91 ILE A N 1
ATOM 693 C CA . ILE A 1 91 ? -1.342 -7.055 -5.588 1.00 91.88 91 ILE A CA 1
ATOM 694 C C . ILE A 1 91 ? -1.718 -7.989 -6.732 1.00 91.88 91 ILE A C 1
ATOM 696 O O . ILE A 1 91 ? -1.700 -9.209 -6.570 1.00 91.88 91 ILE A O 1
ATOM 700 N N . HIS A 1 92 ? -2.056 -7.412 -7.881 1.00 92.38 92 HIS A N 1
ATOM 701 C CA . HIS A 1 92 ? -2.286 -8.149 -9.117 1.00 92.38 92 HIS A CA 1
ATOM 702 C C . HIS A 1 92 ? -1.043 -8.017 -9.995 1.00 92.38 92 HIS A C 1
ATOM 704 O O . HIS A 1 92 ? -0.724 -6.924 -10.454 1.00 92.38 92 HIS A O 1
ATOM 710 N N . SER A 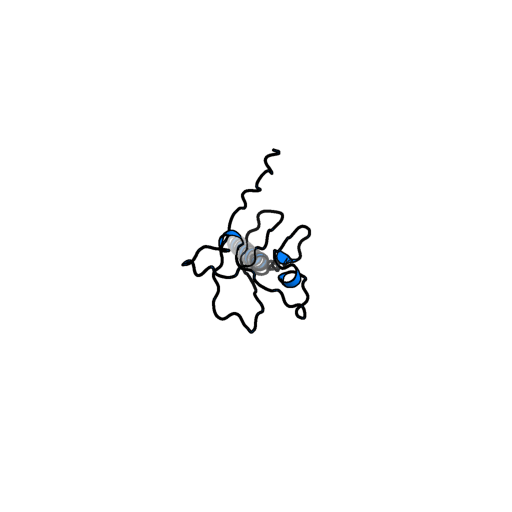1 93 ? -0.313 -9.114 -10.192 1.00 90.56 93 SER A N 1
ATOM 711 C CA . SER A 1 93 ? 0.853 -9.139 -11.072 1.00 90.56 93 SER A CA 1
ATOM 712 C C . SER A 1 93 ? 1.120 -10.550 -11.574 1.00 90.56 93 SER A C 1
ATOM 714 O O . SER A 1 93 ? 1.148 -11.489 -10.781 1.00 90.56 93 SER A O 1
ATOM 716 N N . ASP A 1 94 ? 1.384 -10.671 -12.872 1.00 88.00 94 ASP A N 1
ATOM 717 C CA . ASP A 1 94 ? 1.825 -11.924 -13.493 1.00 88.00 94 ASP A CA 1
ATOM 718 C C . ASP A 1 94 ? 3.356 -12.088 -13.452 1.00 88.00 94 ASP A C 1
ATOM 720 O O . ASP A 1 94 ? 3.877 -13.175 -13.693 1.00 88.00 94 ASP A O 1
ATOM 724 N N . ASN A 1 95 ? 4.086 -11.012 -13.131 1.00 88.06 95 ASN A N 1
ATOM 725 C CA . ASN A 1 95 ? 5.547 -10.934 -13.256 1.00 88.06 95 ASN A CA 1
ATOM 726 C C . ASN A 1 95 ? 6.280 -10.830 -11.907 1.00 88.06 95 ASN A C 1
ATOM 728 O O . ASN A 1 95 ? 7.510 -10.867 -11.867 1.00 88.06 95 ASN A O 1
ATOM 732 N N . LEU A 1 96 ? 5.550 -10.681 -10.801 1.00 87.69 96 LEU A N 1
ATOM 733 C CA . LEU A 1 96 ? 6.117 -10.533 -9.463 1.00 87.69 96 LEU A CA 1
ATOM 734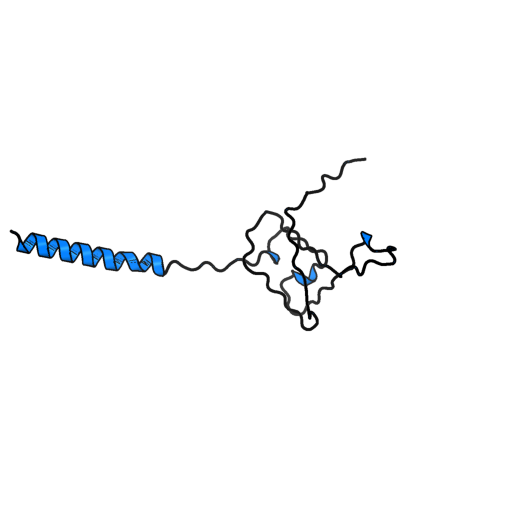 C C . LEU A 1 96 ? 6.316 -11.911 -8.812 1.00 87.69 96 LEU A C 1
ATOM 736 O O . LEU A 1 96 ? 5.348 -12.597 -8.495 1.00 87.69 96 LEU A O 1
ATOM 740 N N . SER A 1 97 ? 7.568 -12.319 -8.590 1.00 87.25 97 SER A N 1
ATOM 741 C CA . SER A 1 97 ? 7.896 -13.604 -7.946 1.00 87.25 97 SER A CA 1
ATOM 742 C C . SER A 1 97 ? 8.085 -13.492 -6.431 1.00 87.25 97 SER A C 1
ATOM 744 O O . SER A 1 97 ? 7.693 -14.390 -5.687 1.00 87.25 97 SER A O 1
ATOM 746 N N . ALA A 1 98 ? 8.679 -12.391 -5.973 1.00 88.81 98 ALA A N 1
ATOM 747 C CA . ALA A 1 98 ? 8.921 -12.078 -4.572 1.00 88.81 98 ALA A CA 1
ATOM 748 C C . ALA A 1 98 ? 8.889 -10.561 -4.370 1.00 88.81 98 ALA A C 1
ATOM 750 O O . ALA A 1 98 ? 9.212 -9.801 -5.284 1.00 88.81 98 ALA A O 1
ATOM 751 N N . PHE A 1 99 ? 8.488 -10.128 -3.178 1.00 90.56 99 PHE A N 1
ATOM 752 C CA . PHE A 1 99 ? 8.433 -8.721 -2.805 1.00 90.56 99 PHE A CA 1
ATOM 753 C C . PHE A 1 99 ? 8.489 -8.568 -1.289 1.00 90.56 99 PHE A C 1
ATOM 755 O O . PHE A 1 99 ? 8.045 -9.449 -0.552 1.00 90.56 99 PHE A O 1
ATOM 762 N N . ASP A 1 100 ? 8.974 -7.411 -0.855 1.00 91.50 100 ASP A N 1
ATOM 763 C CA . ASP A 1 100 ? 8.989 -6.997 0.540 1.00 91.50 100 ASP A CA 1
ATOM 764 C C . ASP A 1 100 ? 8.025 -5.826 0.741 1.00 91.50 100 ASP A C 1
ATOM 766 O O . ASP A 1 100 ? 7.878 -4.959 -0.123 1.00 91.50 100 ASP A O 1
ATOM 770 N N . ILE A 1 101 ? 7.354 -5.797 1.894 1.00 92.06 101 ILE A N 1
ATOM 771 C CA . ILE A 1 101 ? 6.469 -4.696 2.278 1.00 92.06 101 ILE A CA 1
ATOM 772 C C . ILE A 1 101 ? 7.147 -3.893 3.380 1.00 92.06 101 ILE A C 1
ATOM 774 O O . ILE A 1 101 ? 7.400 -4.404 4.472 1.00 92.06 101 ILE A O 1
ATOM 778 N N . TYR A 1 102 ? 7.350 -2.608 3.111 1.00 90.88 102 TYR A N 1
ATOM 779 C CA . TYR A 1 102 ? 7.788 -1.631 4.097 1.00 90.8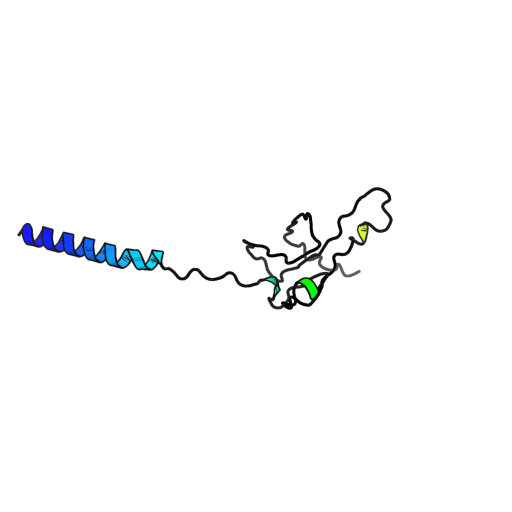8 102 TYR A CA 1
ATOM 780 C C . TYR A 1 102 ? 6.639 -0.680 4.416 1.00 90.88 102 TYR A C 1
ATOM 782 O O . TYR A 1 102 ? 5.878 -0.283 3.535 1.00 90.88 102 TYR A O 1
ATOM 790 N N . ALA A 1 103 ? 6.512 -0.316 5.689 1.00 90.81 103 ALA A N 1
ATOM 791 C CA . ALA A 1 103 ? 5.544 0.666 6.146 1.00 90.81 103 ALA A CA 1
ATOM 792 C C . ALA A 1 103 ? 6.270 1.727 6.966 1.00 90.81 103 ALA A C 1
ATOM 794 O O . ALA A 1 103 ? 6.899 1.416 7.978 1.00 90.81 103 ALA A O 1
ATOM 795 N N . ASP A 1 104 ? 6.147 2.975 6.533 1.00 86.06 104 ASP A N 1
ATOM 796 C CA . ASP A 1 104 ? 6.589 4.138 7.286 1.00 86.06 104 ASP A CA 1
ATOM 797 C C . ASP A 1 104 ? 5.371 4.970 7.703 1.00 86.06 104 ASP A C 1
ATOM 799 O O . ASP A 1 104 ? 4.331 4.967 7.044 1.00 86.06 104 ASP A O 1
ATOM 803 N N . LYS A 1 105 ? 5.483 5.674 8.829 1.00 76.88 105 LYS A N 1
ATOM 804 C CA . LYS A 1 105 ? 4.450 6.614 9.282 1.00 76.88 105 LYS A CA 1
ATOM 805 C C . LYS A 1 105 ? 4.467 7.919 8.487 1.00 76.88 105 LYS A C 1
ATOM 807 O O . LYS A 1 105 ? 3.558 8.720 8.684 1.00 76.88 105 LYS A O 1
ATOM 812 N N . GLY A 1 106 ? 5.467 8.107 7.623 1.00 62.88 106 GLY A N 1
ATOM 813 C CA . GLY A 1 106 ? 5.734 9.345 6.923 1.00 62.88 106 GLY A CA 1
ATOM 814 C C . GLY A 1 106 ? 6.243 10.395 7.904 1.00 62.88 106 GLY A C 1
ATOM 815 O O . GLY A 1 106 ? 5.511 10.872 8.769 1.00 62.88 106 GLY A O 1
ATOM 816 N N . SER A 1 107 ? 7.491 10.820 7.760 1.00 51.25 107 SER A N 1
ATOM 817 C CA . SER A 1 107 ? 7.815 12.214 8.052 1.00 51.25 107 SER A CA 1
ATOM 818 C C . SER A 1 107 ? 7.362 13.010 6.835 1.00 51.25 107 SER A C 1
ATOM 820 O O . SER A 1 107 ? 7.978 12.896 5.778 1.00 51.25 107 SER A O 1
ATOM 822 N N . ILE A 1 108 ? 6.279 13.786 6.956 1.00 47.56 108 ILE A N 1
ATOM 823 C CA . ILE A 1 108 ? 6.036 14.883 6.014 1.00 47.56 108 ILE A CA 1
ATOM 824 C C . ILE A 1 108 ? 7.286 15.750 6.135 1.00 47.56 108 ILE A C 1
ATOM 826 O O . ILE A 1 108 ? 7.485 16.402 7.162 1.00 47.56 108 ILE A O 1
ATOM 830 N N . ALA A 1 109 ? 8.189 15.661 5.160 1.00 42.81 109 ALA A N 1
ATOM 831 C CA . ALA A 1 109 ? 9.272 16.610 5.048 1.00 42.81 109 ALA A CA 1
ATOM 832 C C . ALA A 1 109 ? 8.583 17.957 4.847 1.00 42.81 109 ALA A C 1
ATOM 834 O O . ALA A 1 109 ? 8.027 18.228 3.787 1.00 42.81 109 ALA A O 1
ATOM 835 N N . VAL A 1 110 ? 8.527 18.749 5.915 1.00 43.69 110 VAL A N 1
ATOM 836 C CA . VAL A 1 110 ? 8.323 20.184 5.792 1.00 43.69 110 VAL A CA 1
ATOM 837 C C . VAL A 1 110 ? 9.458 20.619 4.881 1.00 43.69 110 VAL A C 1
ATOM 839 O O . VAL A 1 110 ? 10.621 20.485 5.266 1.00 43.69 110 VAL A O 1
ATOM 842 N N . GLU A 1 111 ? 9.131 21.007 3.648 1.00 41.78 111 GLU A N 1
ATOM 843 C CA . GLU A 1 111 ? 10.065 21.720 2.790 1.00 41.78 111 GLU A CA 1
ATOM 844 C C . GLU A 1 111 ? 10.616 22.864 3.641 1.00 41.78 111 GLU A C 1
ATOM 846 O O . GLU A 1 111 ? 9.895 23.778 4.039 1.00 41.78 111 GLU A O 1
ATOM 851 N N . ALA A 1 112 ? 11.874 22.732 4.055 1.00 42.59 112 ALA A N 1
ATOM 852 C CA . ALA A 1 112 ? 12.586 23.828 4.663 1.00 42.59 112 ALA A CA 1
ATOM 853 C C . ALA A 1 112 ? 12.852 24.802 3.518 1.00 42.59 112 ALA A C 1
ATOM 855 O O . ALA A 1 112 ? 13.766 24.575 2.724 1.00 42.59 112 ALA A O 1
ATOM 856 N N . ASP A 1 113 ? 11.996 25.821 3.416 1.00 41.16 113 ASP A N 1
ATOM 857 C CA . ASP A 1 113 ? 12.238 27.027 2.631 1.00 41.16 113 ASP A CA 1
ATOM 858 C C . ASP A 1 113 ? 13.709 27.441 2.818 1.00 41.16 113 ASP A C 1
ATOM 860 O O . ASP A 1 113 ? 14.133 27.785 3.928 1.00 41.16 113 ASP A O 1
ATOM 864 N N . CYS A 1 114 ? 14.493 27.331 1.743 1.00 39.06 114 CYS A N 1
ATOM 865 C CA . CYS A 1 114 ? 15.839 27.890 1.629 1.00 39.06 114 CYS A CA 1
ATOM 866 C C . CYS A 1 114 ? 15.768 29.206 0.858 1.00 39.06 114 CYS A C 1
ATOM 868 O O . CYS A 1 114 ? 15.084 29.229 -0.190 1.00 39.06 114 CYS A O 1
#

pLDDT: mean 80.25, std 15.46, range [39.06, 94.38]

Sequence (114 aa):
MIYRFIMLFSLLCFAAMLTGCSALFSEQEWSENYALMEGVQSTSPQMIDGKLNTVGETTFPASTEGFMGANAASQVIVTLPEKKVIRRIVIHSDNLSAFDIYADKGSIAVEADC

Secondary structure (DSSP, 8-state):
-HHHHHHHHHHHHHHHHHHHTTTTT---PPPP-GGGSTT-EESSGGGSSS-TT-----B--GGGTT-TT--PPPB--EE-SS-----------SS-S-----------------

Radius of gyration: 26.55 Å; chains: 1; bounding box: 75×51×62 Å